Protein AF-A0A8S2UXU8-F1 (afdb_monomer)

Nearest PDB structures (foldseek):
  6ff8-assembly1_A  TM=8.995E-01  e=3.807E-05  Homo 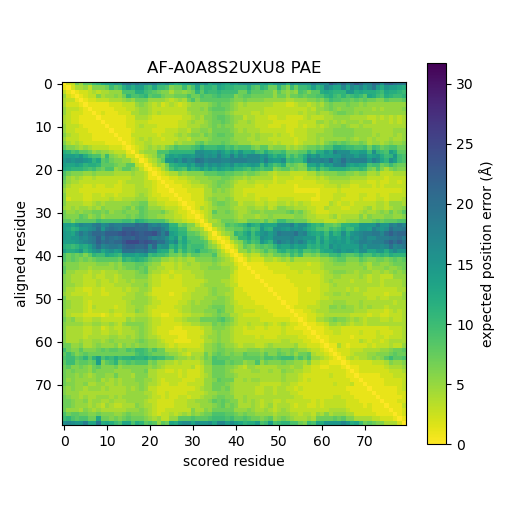sapiens
  3reg-assembly1_A  TM=8.521E-01  e=6.204E-03  Entamoeba histolytica
  5yoz-assembly1_A  TM=7.955E-01  e=7.605E-03  Leishmania donovani
  8jqu-assembly1_A  TM=7.339E-01  e=8.712E-03  Leishmania donovani
  2w2v-assembly3_C  TM=8.080E-01  e=2.582E-02  Homo sapiens

Solvent-accessible surface area (backbone atoms only — not comparable to full-atom values): 4958 Å² total; per-residue (Å²): 115,75,72,74,48,51,59,59,53,49,54,51,57,53,68,76,37,71,94,55,83,75,85,37,76,44,73,46,72,54,61,78,53,90,46,62,89,79,40,97,72,48,72,69,60,46,50,54,48,23,62,75,75,62,28,77,46,75,40,67,23,16,85,89,77,65,33,50,54,67,59,52,52,52,54,56,61,74,69,109

Secondary structure (DSSP, 8-state):
-HHHHHHHHHHHHHHHHTTSPPP-EEEEE-TTS--TTTS---HHHHHHHHHHHT-SEEEEEBTTTTBSHHHHHHHHHHT-

InterPro domains:
  IPR001806 Small GTPase [PF00071] (2-80)
  IPR027417 P-loop containing nucleoside triphosphate hydrolase [G3DSA:3.40.50.300] (1-80)
  IPR027417 P-loop containing nucleoside triphosphate hydrolase [SSF52540] (1-79)

Sequence (80 aa):
ETYDNVIGWKNFIDSVNSPAKLPCLLVANKCDLELDDVLDVTMNSMENYCQAVGFSCYYKVSNMNNTNIKQSLQSLINEV

pLDDT: mean 83.21, std 9.56, range [55.03, 91.62]

Foldseek 3Di:
DVVVCVLVVLVVQPVVDPPDDQAAEAEAEPPVPPCCVVDVDDLVVVVVVCVVSVHPYYDYAYPVVRPCPVVRVVVSVVVD

Mean predicted aligned error: 5.77 Å

Radius of gyration: 13.29 Å; Cα contacts (8 Å, |Δi|>4): 77; chains: 1; bounding box: 29×28×38 Å

Structure (mmCIF, N/CA/C/O backbone):
data_AF-A0A8S2UXU8-F1
#
_entry.id   AF-A0A8S2UXU8-F1
#
loop_
_atom_site.group_PDB
_atom_site.id
_atom_site.type_symbol
_atom_site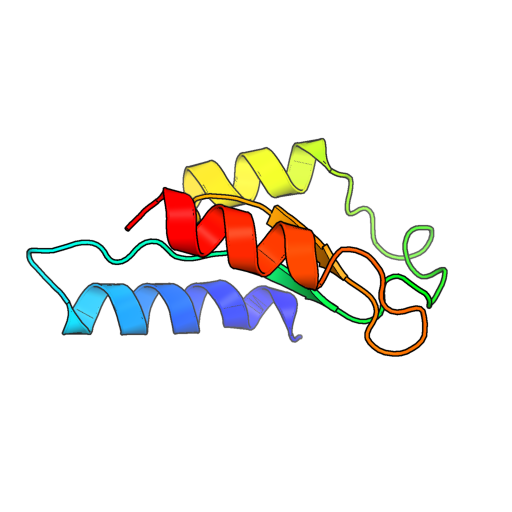.label_atom_id
_atom_site.label_alt_id
_atom_site.label_comp_id
_atom_site.label_asym_id
_atom_site.label_entity_id
_atom_site.label_seq_id
_atom_site.pdbx_PDB_ins_code
_atom_site.Cartn_x
_atom_site.Cartn_y
_atom_site.Cartn_z
_atom_site.occupancy
_atom_site.B_iso_or_equiv
_atom_site.auth_seq_id
_atom_site.auth_comp_id
_atom_site.auth_asym_id
_atom_site.auth_atom_id
_atom_site.pdbx_PDB_model_num
ATOM 1 N N . GLU A 1 1 ? 2.013 -15.971 -5.949 1.00 55.16 1 GLU A N 1
ATOM 2 C CA . GLU A 1 1 ? 2.528 -16.511 -4.670 1.00 55.16 1 GLU A CA 1
ATOM 3 C C . GLU A 1 1 ? 2.742 -15.429 -3.612 1.00 55.16 1 GLU A C 1
ATOM 5 O O . GLU A 1 1 ? 2.135 -15.521 -2.558 1.00 55.16 1 GLU A O 1
ATOM 10 N N . THR A 1 2 ? 3.533 -14.372 -3.846 1.00 68.75 2 THR A N 1
ATOM 11 C CA . THR A 1 2 ? 3.714 -13.308 -2.830 1.00 68.75 2 THR A CA 1
ATOM 12 C C . THR A 1 2 ? 2.480 -12.428 -2.625 1.00 68.75 2 THR A C 1
ATOM 14 O O . THR A 1 2 ? 2.206 -12.057 -1.491 1.00 68.75 2 THR A O 1
ATOM 17 N N . TYR A 1 3 ? 1.729 -12.122 -3.688 1.00 68.31 3 TYR A N 1
ATOM 18 C CA . TYR A 1 3 ? 0.531 -11.274 -3.627 1.00 68.31 3 TYR A CA 1
ATOM 19 C C . TYR A 1 3 ? -0.583 -11.878 -2.755 1.00 68.31 3 TYR A C 1
ATOM 21 O O . TYR A 1 3 ? -1.128 -11.197 -1.891 1.00 68.31 3 TYR A O 1
ATOM 29 N N . ASP A 1 4 ? -0.849 -13.178 -2.901 1.00 74.12 4 ASP A N 1
ATOM 30 C CA . ASP A 1 4 ? -1.931 -13.869 -2.183 1.00 74.12 4 ASP A CA 1
ATOM 31 C C . ASP A 1 4 ? -1.680 -13.940 -0.664 1.00 74.12 4 ASP A C 1
ATOM 33 O O . ASP A 1 4 ? -2.611 -13.917 0.141 1.00 74.12 4 ASP A O 1
ATOM 37 N N . ASN A 1 5 ? -0.408 -13.949 -0.251 1.00 85.25 5 ASN A N 1
ATOM 38 C CA . ASN A 1 5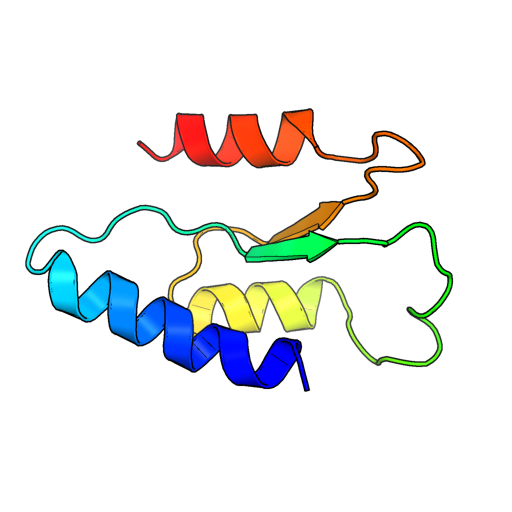 ? -0.014 -13.998 1.160 1.00 85.25 5 ASN A CA 1
ATOM 39 C C . ASN A 1 5 ? -0.227 -12.667 1.902 1.00 85.25 5 ASN A C 1
ATOM 41 O O . ASN A 1 5 ? -0.320 -12.656 3.132 1.00 85.25 5 ASN A O 1
ATOM 45 N N . VAL A 1 6 ? -0.338 -11.549 1.177 1.00 87.19 6 VAL A N 1
ATOM 46 C CA . VAL A 1 6 ? -0.451 -10.202 1.761 1.00 87.19 6 VAL A CA 1
ATOM 47 C C . VAL A 1 6 ? -1.704 -10.061 2.630 1.00 87.19 6 VAL A C 1
ATOM 49 O O . VAL A 1 6 ? -1.649 -9.432 3.688 1.00 87.19 6 VAL A O 1
ATOM 52 N N . ILE A 1 7 ? -2.818 -10.687 2.236 1.00 86.75 7 ILE A N 1
ATOM 53 C CA . ILE A 1 7 ? -4.066 -10.672 3.018 1.00 86.75 7 ILE A CA 1
ATOM 54 C C . ILE A 1 7 ? -3.868 -11.383 4.358 1.00 86.75 7 ILE A C 1
ATOM 56 O O . ILE A 1 7 ? -4.294 -10.884 5.399 1.00 86.75 7 ILE A O 1
ATOM 60 N N . GLY A 1 8 ? -3.182 -12.530 4.348 1.00 88.25 8 GLY A N 1
ATOM 61 C CA . GLY A 1 8 ? -2.882 -13.282 5.565 1.00 88.25 8 GLY A CA 1
ATOM 62 C C . GLY A 1 8 ? -2.071 -12.453 6.560 1.00 88.25 8 GLY A C 1
ATOM 63 O O . GLY A 1 8 ? -2.391 -12.420 7.749 1.00 88.25 8 GLY A O 1
ATOM 64 N N . TRP A 1 9 ? -1.071 -11.716 6.071 1.00 89.81 9 TRP A N 1
ATOM 65 C CA . TRP A 1 9 ? -0.270 -10.819 6.906 1.00 89.81 9 TRP A CA 1
ATOM 66 C C . TRP A 1 9 ? -1.076 -9.638 7.444 1.00 89.81 9 TRP A C 1
ATOM 68 O O . TRP A 1 9 ? -0.957 -9.318 8.627 1.00 89.81 9 TRP A O 1
ATOM 78 N N . LYS A 1 10 ? -1.936 -9.023 6.624 1.00 88.12 10 LYS A N 1
ATOM 79 C CA . LYS A 1 10 ? -2.799 -7.923 7.077 1.00 88.12 10 LYS A CA 1
ATOM 80 C C . LYS A 1 10 ? -3.745 -8.365 8.186 1.00 88.12 10 LYS A C 1
ATOM 82 O O . LYS A 1 10 ? -3.809 -7.717 9.227 1.00 88.12 10 LYS A O 1
ATOM 87 N N . ASN A 1 11 ? -4.414 -9.498 7.994 1.00 88.38 11 ASN A N 1
ATOM 88 C CA . ASN A 1 11 ? -5.336 -10.049 8.982 1.00 88.38 11 ASN A CA 1
ATOM 89 C C . ASN A 1 11 ? -4.627 -10.360 10.306 1.00 88.38 11 ASN A C 1
ATOM 91 O O . ASN A 1 11 ? -5.181 -10.114 11.376 1.00 88.38 11 ASN A O 1
ATOM 95 N N . PHE A 1 12 ? -3.388 -10.858 10.249 1.00 88.50 12 PHE A N 1
ATOM 96 C CA . PHE A 1 12 ? -2.580 -11.074 11.445 1.00 88.50 12 PHE A CA 1
ATOM 97 C C . PHE A 1 12 ? -2.292 -9.756 12.181 1.00 88.50 12 PHE A C 1
ATOM 99 O O . PHE A 1 12 ? -2.537 -9.671 13.384 1.00 88.50 12 PHE A O 1
ATOM 106 N N . ILE A 1 13 ? -1.853 -8.711 11.471 1.00 87.50 13 ILE A N 1
ATOM 107 C CA . ILE A 1 13 ? -1.591 -7.383 12.056 1.00 87.50 13 ILE A CA 1
ATOM 108 C C . ILE A 1 13 ? -2.859 -6.785 12.681 1.00 87.50 13 ILE A C 1
ATOM 110 O O . ILE A 1 13 ? -2.806 -6.247 13.788 1.00 87.50 13 ILE A O 1
ATOM 114 N N . ASP A 1 14 ? -4.003 -6.903 12.013 1.00 86.31 14 ASP A N 1
ATOM 115 C CA . ASP A 1 14 ? -5.275 -6.400 12.536 1.00 86.31 14 ASP A CA 1
ATOM 116 C C . ASP A 1 14 ? -5.715 -7.153 13.795 1.00 86.31 14 ASP A C 1
ATOM 118 O O . ASP A 1 14 ? -6.238 -6.545 14.730 1.00 86.31 14 ASP A O 1
ATOM 122 N N . SER A 1 15 ? -5.463 -8.465 13.853 1.00 87.06 15 SER A N 1
ATOM 123 C CA . SER A 1 15 ? -5.825 -9.287 15.011 1.00 87.06 15 SER A CA 1
ATOM 124 C C . SER A 1 15 ? -5.066 -8.904 16.284 1.00 87.06 15 SER A C 1
ATOM 126 O O . SER A 1 15 ? -5.635 -8.976 17.372 1.00 87.06 15 SER A O 1
ATOM 128 N N . VAL A 1 16 ? -3.808 -8.461 16.166 1.00 85.88 16 VAL A N 1
ATOM 129 C CA . VAL A 1 16 ? -2.963 -8.141 17.330 1.00 85.88 16 VAL A CA 1
ATOM 130 C C . VAL A 1 16 ? -3.139 -6.708 17.837 1.00 85.88 16 VAL A C 1
ATOM 132 O O . VAL A 1 16 ? -2.770 -6.430 18.973 1.00 85.88 16 VAL A O 1
ATOM 135 N N . ASN A 1 17 ? -3.718 -5.806 17.035 1.00 77.69 17 ASN A N 1
ATOM 136 C CA . ASN A 1 17 ? -3.820 -4.377 17.365 1.00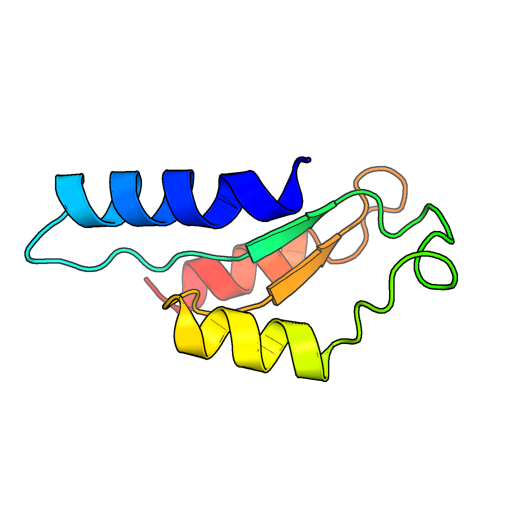 77.69 17 ASN A CA 1
ATOM 137 C C . ASN A 1 17 ? -5.242 -3.898 17.717 1.00 77.69 17 ASN A C 1
ATOM 139 O O . ASN A 1 17 ? -5.437 -2.722 18.014 1.00 77.69 17 ASN A O 1
ATOM 143 N N . SER A 1 18 ? -6.249 -4.775 17.749 1.00 74.19 18 SER A N 1
ATOM 144 C CA . SER A 1 18 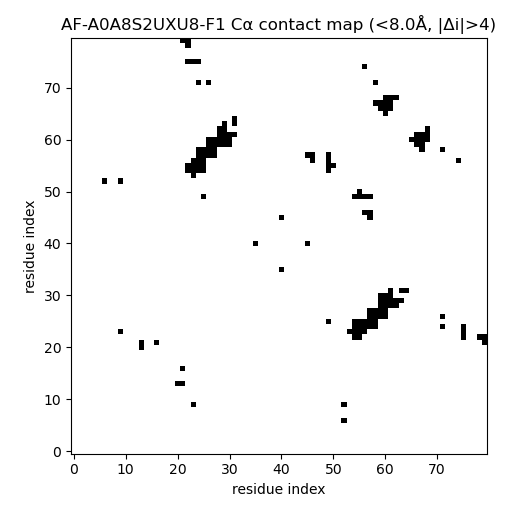? -7.614 -4.389 18.141 1.00 74.19 18 SER A CA 1
ATOM 145 C C . SER A 1 18 ? -7.652 -3.777 19.560 1.00 74.19 18 SER A C 1
ATOM 147 O O . SER A 1 18 ? -7.159 -4.414 20.493 1.00 74.19 18 SER A O 1
ATOM 149 N N . PRO A 1 19 ? -8.251 -2.581 19.772 1.00 67.56 19 PRO A N 1
ATOM 150 C CA . PRO A 1 19 ? -9.187 -1.866 18.890 1.00 67.56 19 PRO A CA 1
ATOM 151 C C . PRO A 1 19 ? -8.572 -0.768 17.995 1.00 67.56 19 PRO A C 1
ATOM 153 O O . PRO A 1 19 ? -9.312 -0.100 17.272 1.00 67.56 19 PRO A O 1
ATOM 156 N N . ALA A 1 20 ? -7.257 -0.547 18.030 1.00 68.81 20 ALA A N 1
ATOM 157 C CA . ALA A 1 20 ? -6.583 0.488 17.247 1.00 68.81 20 ALA A CA 1
ATOM 158 C C . ALA A 1 20 ? -6.081 -0.076 15.907 1.00 68.81 20 ALA A C 1
ATOM 160 O O . ALA A 1 20 ? -5.232 -0.959 15.860 1.00 68.81 20 ALA A O 1
ATOM 161 N N . LYS A 1 21 ? -6.584 0.441 14.783 1.00 71.75 21 LYS A N 1
ATOM 162 C CA . LYS A 1 21 ? -6.063 0.047 13.466 1.00 71.75 21 LYS A CA 1
ATOM 163 C C . LYS A 1 21 ? -4.764 0.799 13.191 1.00 71.75 21 LYS A C 1
ATOM 165 O O . LYS A 1 21 ? -4.767 2.026 13.189 1.00 71.75 21 LYS A O 1
ATOM 170 N N . LEU A 1 22 ? -3.675 0.070 12.952 1.00 84.25 22 LEU A N 1
ATOM 171 C CA . LEU A 1 22 ? -2.423 0.671 12.496 1.00 84.25 22 LEU A CA 1
ATOM 172 C C . LEU A 1 22 ? -2.528 1.036 11.008 1.00 84.25 22 LEU A C 1
ATOM 174 O O . LEU A 1 22 ? -3.056 0.226 10.234 1.00 84.25 22 LEU A O 1
ATOM 178 N N . PRO A 1 23 ? -2.002 2.199 10.582 1.00 87.25 23 PRO A N 1
ATOM 179 C CA . PRO A 1 23 ? -1.882 2.503 9.165 1.00 87.25 23 PRO A CA 1
ATOM 180 C C . PRO A 1 23 ? -0.976 1.458 8.507 1.00 87.25 23 PRO A C 1
ATOM 182 O O . PRO A 1 23 ? 0.101 1.125 9.008 1.00 87.25 23 PRO A O 1
ATOM 185 N N . CYS A 1 24 ? -1.454 0.881 7.408 1.00 90.19 24 CYS A N 1
ATOM 186 C CA . CYS A 1 24 ? -0.782 -0.208 6.710 1.00 90.19 24 CYS A CA 1
ATOM 187 C C . CYS A 1 24 ? -0.604 0.178 5.250 1.00 90.19 24 CYS A C 1
ATOM 189 O O . CYS A 1 24 ? -1.582 0.371 4.529 1.00 90.19 24 CYS A O 1
ATOM 191 N N . LEU A 1 25 ? 0.645 0.222 4.802 1.00 91.12 25 LEU A N 1
ATOM 192 C CA . LEU A 1 25 ? 0.993 0.560 3.433 1.00 91.12 25 LEU A CA 1
ATOM 193 C C . LEU A 1 25 ? 1.293 -0.696 2.611 1.00 91.12 25 LEU A C 1
ATOM 195 O O . LEU A 1 25 ? 2.113 -1.521 3.018 1.00 91.12 25 LEU A O 1
ATOM 199 N N . LEU A 1 26 ? 0.684 -0.813 1.429 1.00 91.44 26 LEU A N 1
ATOM 200 C CA . LEU A 1 26 ? 1.008 -1.872 0.477 1.00 91.44 26 LEU A CA 1
ATOM 201 C C . LEU A 1 26 ? 2.123 -1.418 -0.470 1.00 91.44 26 LEU A C 1
ATOM 203 O O . LEU A 1 26 ? 2.002 -0.405 -1.159 1.00 91.44 26 LEU A O 1
ATOM 207 N N . VAL A 1 27 ? 3.202 -2.198 -0.542 1.00 90.88 27 VAL A N 1
ATOM 208 C CA . VAL A 1 27 ? 4.377 -1.869 -1.355 1.00 90.88 27 VAL A CA 1
ATOM 209 C C . VAL A 1 27 ? 4.680 -2.995 -2.340 1.00 90.88 27 VAL A C 1
ATOM 211 O O . VAL A 1 27 ? 5.039 -4.104 -1.943 1.00 90.88 27 VAL A O 1
ATOM 214 N N . ALA A 1 28 ? 4.582 -2.700 -3.634 1.00 89.38 28 ALA A N 1
ATOM 215 C CA . ALA A 1 28 ? 5.058 -3.573 -4.701 1.00 89.38 28 ALA A CA 1
ATOM 216 C C . ALA A 1 28 ? 6.521 -3.241 -5.016 1.00 89.38 28 ALA A C 1
ATOM 218 O O . ALA A 1 28 ? 6.824 -2.231 -5.648 1.00 89.38 28 ALA A O 1
ATOM 219 N N . ASN A 1 29 ? 7.436 -4.080 -4.537 1.00 87.06 29 ASN A N 1
ATOM 220 C CA . ASN A 1 29 ? 8.868 -3.916 -4.772 1.00 87.06 29 ASN A CA 1
ATOM 221 C C . ASN A 1 29 ? 9.294 -4.482 -6.139 1.00 87.06 29 ASN A C 1
ATOM 223 O O . ASN A 1 29 ? 8.637 -5.373 -6.673 1.00 87.06 29 ASN A O 1
ATOM 227 N N . LYS A 1 30 ? 10.455 -4.035 -6.629 1.00 86.38 30 LYS A N 1
ATOM 228 C CA . LYS A 1 30 ? 11.069 -4.410 -7.914 1.00 86.38 30 LYS A CA 1
ATOM 229 C C . LYS A 1 30 ? 10.310 -3.905 -9.142 1.00 86.38 30 LYS A C 1
ATOM 231 O O . LYS A 1 30 ? 10.274 -4.583 -10.163 1.00 86.38 30 LYS A O 1
ATOM 236 N N . CYS A 1 31 ? 9.719 -2.712 -9.064 1.00 83.19 31 CYS A N 1
ATOM 237 C CA . CYS A 1 31 ? 9.044 -2.103 -10.218 1.00 83.19 31 CYS A CA 1
ATOM 238 C C . CYS A 1 31 ? 9.997 -1.702 -11.362 1.00 83.19 31 CYS A C 1
ATOM 240 O O . CYS A 1 31 ? 9.547 -1.216 -12.389 1.00 83.19 31 CYS A O 1
ATOM 242 N N . ASP A 1 32 ? 11.308 -1.856 -11.167 1.00 83.12 32 ASP A N 1
ATOM 243 C CA . ASP A 1 32 ? 12.336 -1.767 -12.209 1.00 83.12 32 ASP A CA 1
ATOM 244 C C . ASP A 1 32 ? 12.344 -2.969 -13.160 1.00 83.12 32 ASP A C 1
ATOM 246 O O . AS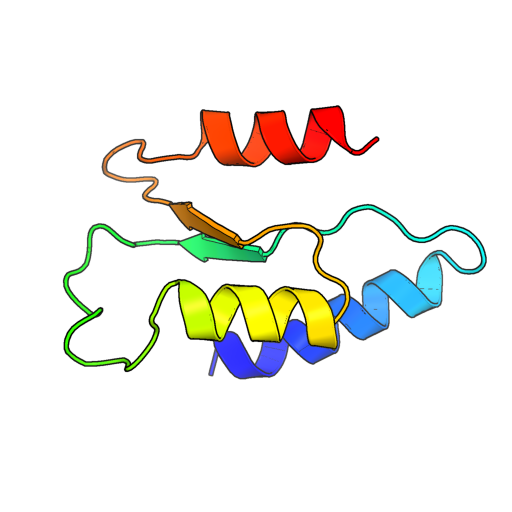P A 1 32 ? 12.843 -2.860 -14.277 1.00 83.12 32 ASP A O 1
ATOM 250 N N . LEU A 1 33 ? 11.793 -4.104 -12.733 1.00 81.44 33 LEU A N 1
ATOM 251 C CA . LEU A 1 33 ? 11.560 -5.233 -13.615 1.00 81.44 33 LEU A CA 1
ATOM 252 C C . LEU A 1 33 ? 10.284 -4.924 -14.402 1.00 81.44 33 LEU A C 1
ATOM 254 O O . LEU A 1 33 ? 9.222 -4.800 -13.795 1.00 81.44 33 LEU A O 1
ATOM 258 N N . GLU A 1 34 ? 10.381 -4.800 -15.728 1.00 66.38 34 GLU A N 1
ATOM 259 C CA . GLU A 1 34 ? 9.248 -4.602 -16.650 1.00 66.38 34 GLU A CA 1
ATOM 260 C C . GLU A 1 34 ? 8.351 -5.858 -16.709 1.00 66.38 34 GLU A C 1
ATOM 262 O O . GLU A 1 34 ? 8.223 -6.538 -17.720 1.00 66.38 34 GLU A O 1
ATOM 267 N N . LEU A 1 35 ? 7.762 -6.217 -15.569 1.00 67.62 35 LEU A N 1
ATOM 268 C CA . LEU A 1 35 ? 6.818 -7.320 -15.388 1.00 67.62 35 LEU A CA 1
ATOM 269 C C . LEU A 1 35 ? 5.364 -6.838 -15.432 1.00 67.62 35 LEU A C 1
ATOM 271 O O . LEU A 1 35 ? 4.457 -7.667 -15.390 1.00 67.62 35 LEU A O 1
ATOM 275 N N . ASP A 1 36 ? 5.144 -5.523 -15.521 1.00 59.81 36 ASP A N 1
ATOM 276 C CA . ASP A 1 36 ? 3.812 -4.915 -15.598 1.00 59.81 36 ASP A CA 1
ATOM 277 C C . ASP A 1 36 ? 3.032 -5.392 -16.842 1.00 59.81 36 ASP A C 1
ATOM 279 O O . ASP A 1 36 ? 1.815 -5.508 -16.776 1.00 59.81 36 ASP A O 1
ATOM 283 N N . ASP A 1 37 ? 3.710 -5.769 -17.934 1.00 55.03 37 ASP A N 1
ATOM 284 C CA . ASP A 1 37 ? 3.058 -6.359 -19.119 1.00 55.03 37 ASP A CA 1
ATOM 285 C C . ASP A 1 37 ? 2.639 -7.831 -18.914 1.00 55.03 37 ASP A C 1
ATOM 287 O O . ASP A 1 37 ? 1.839 -8.373 -19.677 1.00 55.03 37 ASP A O 1
ATOM 291 N N . VAL A 1 38 ? 3.174 -8.502 -17.888 1.00 56.25 38 VAL A N 1
ATOM 292 C CA . VAL A 1 38 ? 2.906 -9.921 -17.579 1.00 56.25 38 VAL A CA 1
ATOM 293 C C . VAL A 1 38 ? 1.856 -10.068 -16.474 1.00 56.25 38 VAL A C 1
ATOM 295 O O . VAL A 1 38 ? 1.145 -11.072 -16.409 1.00 56.25 38 VAL A O 1
ATOM 298 N N . LEU A 1 39 ? 1.757 -9.078 -15.592 1.00 62.72 39 LEU A N 1
ATOM 299 C CA . LEU A 1 39 ? 0.842 -9.054 -14.462 1.00 62.72 39 LEU A CA 1
ATOM 300 C C . LEU A 1 39 ? -0.106 -7.875 -14.667 1.00 62.72 39 LEU A C 1
ATOM 302 O O . LEU A 1 39 ? 0.334 -6.740 -14.549 1.00 62.72 39 LEU A O 1
ATOM 306 N N . ASP A 1 40 ? -1.387 -8.141 -14.940 1.00 64.06 40 ASP A N 1
ATOM 307 C CA . ASP A 1 40 ? -2.455 -7.144 -15.157 1.00 64.06 40 ASP A CA 1
ATOM 308 C C . ASP A 1 40 ? -2.771 -6.344 -13.866 1.00 64.06 40 ASP A C 1
ATOM 310 O O . ASP A 1 40 ? -3.830 -6.432 -13.241 1.00 64.06 40 ASP A O 1
ATOM 314 N N . VAL A 1 41 ? -1.765 -5.617 -13.382 1.00 74.75 41 VAL A N 1
ATOM 315 C CA . VAL A 1 41 ? -1.686 -4.930 -12.095 1.00 74.75 41 VAL A CA 1
ATOM 316 C C . VAL A 1 41 ? -1.637 -3.436 -12.376 1.00 74.75 41 VAL A C 1
ATOM 318 O O . VAL A 1 41 ? -0.602 -2.761 -12.321 1.00 74.75 41 VAL A O 1
ATOM 321 N N . THR A 1 42 ? -2.810 -2.912 -12.710 1.00 81.31 42 THR A N 1
ATOM 322 C CA . THR A 1 42 ? -3.015 -1.475 -12.880 1.00 81.31 42 THR A CA 1
ATOM 323 C C . THR A 1 42 ? -3.016 -0.758 -11.526 1.00 81.31 42 THR A C 1
ATOM 325 O O . THR A 1 42 ? -3.352 -1.329 -10.488 1.00 81.31 42 THR A O 1
ATOM 328 N N . MET A 1 43 ? -2.671 0.531 -11.523 1.00 82.12 43 MET A N 1
ATOM 329 C CA . MET A 1 43 ? -2.751 1.361 -10.313 1.00 82.12 43 MET A CA 1
ATOM 330 C C . MET A 1 43 ? -4.181 1.386 -9.745 1.00 82.12 43 MET A C 1
ATOM 332 O O . MET A 1 43 ? -4.367 1.175 -8.553 1.00 82.12 43 MET A O 1
ATOM 336 N N . ASN A 1 44 ? -5.187 1.516 -10.615 1.00 86.00 44 ASN A N 1
ATOM 337 C CA . ASN A 1 44 ? -6.596 1.574 -10.225 1.00 86.00 44 ASN A CA 1
ATOM 338 C C . ASN A 1 44 ? -7.093 0.257 -9.595 1.00 86.00 44 ASN A C 1
ATOM 340 O O . ASN A 1 44 ? -7.862 0.275 -8.636 1.00 86.00 44 ASN A O 1
ATOM 344 N N . SER A 1 45 ? -6.659 -0.905 -10.104 1.00 87.62 45 SER A N 1
ATOM 345 C CA . SER A 1 45 ? -7.023 -2.191 -9.488 1.00 87.62 45 SER A CA 1
ATOM 346 C C . SER A 1 45 ? -6.385 -2.359 -8.107 1.00 87.62 45 SER A C 1
ATOM 348 O O . SER A 1 45 ? -7.034 -2.876 -7.197 1.00 87.62 45 SER A O 1
ATOM 350 N N . MET A 1 46 ? -5.160 -1.861 -7.917 1.00 88.62 46 MET A N 1
ATOM 351 C CA . MET A 1 46 ? -4.476 -1.911 -6.623 1.00 88.62 46 MET A CA 1
ATOM 352 C C . MET A 1 46 ? -5.033 -0.917 -5.603 1.00 88.62 46 MET A C 1
ATOM 354 O O . MET A 1 46 ? -5.129 -1.259 -4.429 1.00 88.62 46 MET A O 1
ATOM 358 N N . GLU A 1 47 ? -5.472 0.267 -6.024 1.00 88.06 47 GLU A N 1
ATOM 359 C CA . GLU A 1 47 ? -6.170 1.215 -5.144 1.00 88.06 47 GLU A CA 1
ATOM 360 C C . GLU A 1 47 ? -7.488 0.633 -4.618 1.00 88.06 47 GLU A C 1
ATOM 362 O O . GLU A 1 47 ? -7.734 0.654 -3.409 1.00 88.06 47 GLU A O 1
ATOM 367 N N . ASN A 1 48 ? -8.290 0.024 -5.500 1.00 89.69 48 ASN A N 1
ATOM 368 C CA . ASN A 1 48 ? -9.521 -0.670 -5.110 1.00 89.69 48 ASN A CA 1
ATOM 369 C C . ASN A 1 48 ? -9.239 -1.816 -4.128 1.00 89.69 48 ASN A C 1
ATOM 371 O O . ASN A 1 48 ? -9.959 -1.998 -3.145 1.00 89.69 48 ASN A O 1
ATOM 375 N N . TYR A 1 49 ? -8.174 -2.579 -4.377 1.00 88.75 49 TYR A N 1
ATOM 376 C CA . TYR A 1 49 ? -7.739 -3.645 -3.484 1.00 88.75 49 TYR A CA 1
ATOM 377 C C . TYR A 1 49 ? -7.320 -3.109 -2.106 1.00 88.75 49 TYR A C 1
ATOM 379 O O . TYR A 1 49 ? -7.738 -3.651 -1.082 1.00 88.75 49 TYR A O 1
ATOM 387 N N . CYS A 1 50 ? -6.551 -2.016 -2.060 1.00 90.56 50 CYS A N 1
ATOM 388 C CA . CYS A 1 50 ? -6.162 -1.370 -0.809 1.00 90.56 50 CYS A CA 1
ATOM 389 C C . CYS A 1 50 ? -7.377 -0.915 0.001 1.00 90.56 50 CYS A C 1
ATOM 391 O O . CYS A 1 50 ? -7.457 -1.234 1.187 1.00 90.56 50 CYS A O 1
ATOM 393 N N . GLN A 1 51 ? -8.360 -0.270 -0.636 1.00 88.44 51 GLN A N 1
ATOM 394 C CA . GLN A 1 51 ? -9.615 0.103 0.023 1.00 88.44 51 GLN A CA 1
ATOM 395 C C . GLN A 1 51 ? -10.371 -1.107 0.580 1.00 88.44 51 GLN A C 1
ATOM 397 O O . GLN A 1 51 ? -10.839 -1.060 1.717 1.00 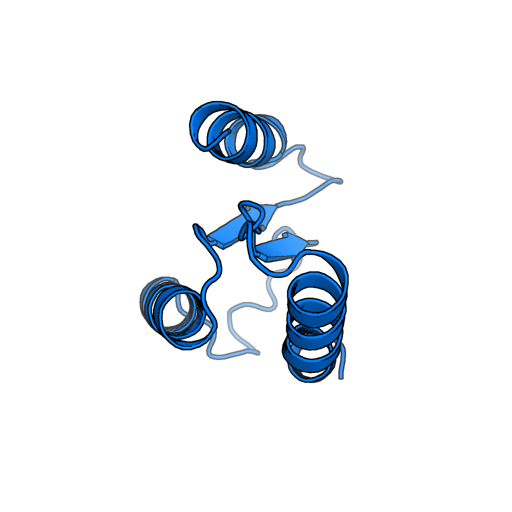88.44 51 GLN A O 1
ATOM 402 N N . ALA A 1 52 ? -10.480 -2.190 -0.193 1.00 89.00 52 ALA A N 1
ATOM 403 C CA . ALA A 1 52 ? -11.220 -3.382 0.216 1.00 89.00 52 ALA A CA 1
ATOM 404 C C . ALA A 1 52 ? -10.580 -4.095 1.419 1.00 89.00 52 ALA A C 1
ATOM 406 O O . ALA A 1 52 ? -11.288 -4.576 2.303 1.00 89.00 52 ALA A O 1
ATOM 407 N N . VAL A 1 53 ? -9.247 -4.157 1.463 1.00 88.38 53 VAL A N 1
ATOM 408 C CA . VAL A 1 53 ? -8.491 -4.861 2.514 1.00 88.38 53 VAL A CA 1
ATOM 409 C C . VAL A 1 53 ? -8.155 -3.945 3.705 1.00 88.38 53 VAL A C 1
ATOM 411 O O . VAL A 1 53 ? -7.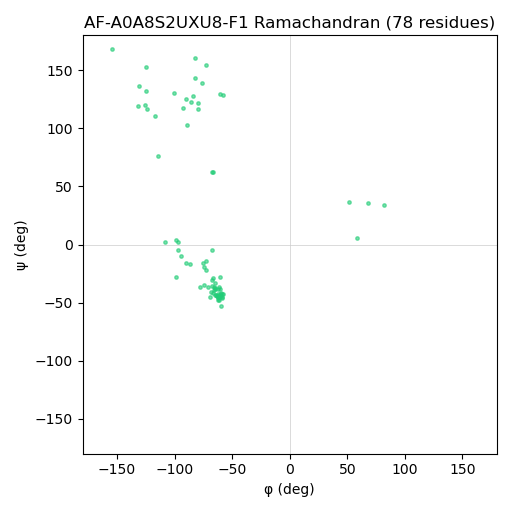829 -4.417 4.794 1.00 88.38 53 VAL A O 1
ATOM 414 N N . GLY A 1 54 ? -8.269 -2.627 3.538 1.00 88.50 54 GLY A N 1
ATOM 415 C CA . GLY A 1 54 ? -7.936 -1.641 4.566 1.00 88.50 54 GLY A CA 1
ATOM 416 C C . GLY A 1 54 ? -6.441 -1.332 4.646 1.00 88.50 54 GLY A C 1
ATOM 417 O O . GLY A 1 54 ? -5.917 -1.116 5.740 1.00 88.50 54 GLY A O 1
ATOM 418 N N . PHE A 1 55 ? -5.753 -1.354 3.504 1.00 90.62 55 PHE A N 1
ATOM 419 C CA . PHE A 1 55 ? -4.476 -0.665 3.339 1.00 90.62 55 PHE A CA 1
ATOM 420 C C . PHE A 1 55 ? -4.740 0.804 3.032 1.00 90.62 55 PHE A C 1
ATOM 422 O O . PHE A 1 55 ? -5.675 1.134 2.302 1.00 90.62 55 PHE A O 1
ATOM 429 N N . SER A 1 56 ? -3.904 1.685 3.557 1.00 88.62 56 SER A N 1
ATOM 430 C CA . SER A 1 56 ? -4.112 3.117 3.405 1.00 88.62 56 SER A CA 1
ATOM 431 C C . SER A 1 56 ? -3.694 3.641 2.031 1.00 88.62 56 SER A C 1
ATOM 433 O O . SER A 1 56 ? -4.353 4.505 1.459 1.00 88.62 56 SER A O 1
ATOM 435 N N . CYS A 1 57 ? -2.613 3.095 1.472 1.00 87.44 57 CYS A N 1
ATOM 436 C CA . CYS A 1 57 ? -2.114 3.469 0.155 1.00 87.44 57 CYS A CA 1
ATOM 437 C C . CYS A 1 57 ? -1.304 2.337 -0.502 1.00 87.44 57 CYS A C 1
ATOM 439 O O . CYS A 1 57 ? -0.969 1.326 0.127 1.00 87.44 57 CYS A O 1
ATOM 441 N N . TYR A 1 58 ? -1.029 2.502 -1.799 1.00 90.56 58 TYR A N 1
ATOM 442 C CA . TYR A 1 58 ? -0.250 1.581 -2.625 1.00 90.56 58 TYR A CA 1
ATOM 443 C C . TYR A 1 58 ? 0.919 2.312 -3.290 1.00 90.56 58 TYR A C 1
ATOM 445 O O . TYR A 1 58 ? 0.722 3.357 -3.908 1.00 90.56 58 TYR A O 1
ATOM 453 N N . TYR A 1 59 ? 2.124 1.741 -3.219 1.00 90.50 59 TYR A N 1
ATOM 454 C CA . TYR A 1 59 ? 3.292 2.244 -3.949 1.00 90.50 59 TYR A CA 1
ATOM 455 C C . TYR A 1 59 ? 4.017 1.135 -4.702 1.00 90.50 59 TYR A C 1
ATOM 457 O O . TYR A 1 59 ? 4.315 0.075 -4.152 1.00 90.50 59 TYR A O 1
ATOM 465 N N . LYS A 1 60 ? 4.398 1.433 -5.946 1.00 89.06 60 LYS A N 1
ATOM 466 C CA . LYS A 1 60 ? 5.441 0.699 -6.668 1.00 89.06 60 LYS A CA 1
ATOM 467 C C . LYS A 1 60 ? 6.799 1.289 -6.297 1.00 89.06 60 LYS A C 1
ATOM 469 O O . LYS A 1 60 ? 7.000 2.491 -6.482 1.00 89.06 60 LYS A O 1
ATOM 474 N N . VAL A 1 61 ? 7.704 0.470 -5.767 1.00 90.94 61 VAL A N 1
ATOM 475 C CA . VAL A 1 61 ? 9.052 0.889 -5.358 1.00 90.94 61 VAL A CA 1
ATOM 476 C C . VAL A 1 61 ? 10.127 0.041 -6.027 1.00 90.94 61 VAL A C 1
ATOM 478 O O . VAL A 1 61 ? 9.930 -1.135 -6.340 1.00 90.94 61 VAL A O 1
ATOM 481 N N . SER A 1 62 ? 11.303 0.636 -6.193 1.00 88.69 62 SER A N 1
ATOM 482 C CA . SER A 1 62 ? 12.505 -0.068 -6.628 1.00 88.69 62 SER A CA 1
ATOM 483 C C . SER A 1 62 ? 13.663 0.304 -5.721 1.00 88.69 62 SER A C 1
ATOM 485 O O . SER A 1 62 ? 14.057 1.468 -5.659 1.00 88.69 62 SER A O 1
ATOM 487 N N . ASN A 1 63 ? 14.237 -0.693 -5.045 1.00 85.81 63 ASN A N 1
ATOM 488 C CA . ASN A 1 63 ? 15.494 -0.514 -4.318 1.00 85.81 63 ASN A CA 1
ATOM 489 C C . ASN A 1 63 ? 16.682 -0.276 -5.257 1.00 85.81 63 ASN A C 1
ATOM 491 O O . ASN A 1 63 ? 17.613 0.433 -4.895 1.00 85.81 63 ASN A O 1
ATOM 495 N N . MET A 1 64 ? 16.637 -0.834 -6.469 1.00 86.25 64 MET A N 1
ATOM 496 C CA . MET A 1 64 ? 17.702 -0.679 -7.457 1.00 86.25 64 MET A CA 1
ATOM 497 C C . MET A 1 64 ? 17.765 0.753 -7.998 1.00 86.25 64 MET A C 1
ATOM 499 O O . MET A 1 64 ? 18.839 1.347 -8.040 1.00 86.25 64 MET A O 1
ATOM 503 N N . ASN A 1 65 ? 16.607 1.329 -8.328 1.00 87.06 65 ASN A N 1
ATOM 504 C CA . ASN A 1 65 ? 16.510 2.669 -8.915 1.00 87.06 65 ASN A CA 1
ATOM 505 C C . ASN A 1 65 ? 16.172 3.760 -7.885 1.00 87.06 65 ASN A C 1
ATOM 507 O O . ASN A 1 65 ? 15.973 4.917 -8.251 1.00 87.06 65 ASN A O 1
ATOM 511 N N . ASN A 1 66 ? 16.090 3.401 -6.598 1.00 87.12 66 ASN A N 1
ATOM 512 C CA . ASN A 1 66 ? 15.653 4.278 -5.507 1.00 87.12 66 ASN A CA 1
ATOM 513 C C . ASN A 1 66 ? 14.303 4.971 -5.803 1.00 87.12 66 ASN A C 1
ATOM 515 O O . ASN A 1 66 ? 14.079 6.139 -5.477 1.00 87.12 66 ASN A O 1
ATOM 519 N N . THR A 1 67 ? 13.400 4.248 -6.466 1.00 90.00 67 THR A N 1
ATOM 520 C CA . THR A 1 67 ? 12.106 4.763 -6.921 1.00 90.00 67 THR A CA 1
ATOM 521 C C . THR A 1 67 ? 11.086 4.679 -5.794 1.00 90.00 67 THR A C 1
ATOM 523 O O . THR A 1 67 ? 10.889 3.610 -5.220 1.00 90.00 67 THR A O 1
ATOM 526 N N . ASN A 1 68 ? 10.423 5.801 -5.496 1.00 87.38 68 ASN A N 1
ATOM 527 C CA . ASN A 1 68 ? 9.295 5.932 -4.561 1.00 87.38 68 ASN A CA 1
ATOM 528 C C . ASN A 1 68 ? 9.529 5.493 -3.103 1.00 87.38 68 ASN A C 1
ATOM 530 O O . ASN A 1 68 ? 8.595 5.541 -2.306 1.00 87.38 68 ASN A O 1
ATOM 534 N N . ILE A 1 69 ? 10.753 5.125 -2.709 1.00 89.62 69 ILE A N 1
ATOM 535 C CA . ILE A 1 69 ? 11.060 4.681 -1.339 1.00 89.62 69 ILE A CA 1
ATOM 536 C C . ILE A 1 69 ? 10.730 5.781 -0.329 1.00 89.62 69 ILE A C 1
ATOM 538 O O . ILE A 1 69 ? 9.962 5.558 0.605 1.00 89.62 69 ILE A O 1
ATOM 542 N N . LYS A 1 70 ? 11.255 6.994 -0.535 1.00 91.06 70 LYS A N 1
ATOM 543 C CA . LYS A 1 70 ? 11.029 8.114 0.391 1.00 91.06 70 LYS A CA 1
ATOM 544 C C . LYS A 1 70 ? 9.564 8.532 0.433 1.00 91.06 70 LYS A C 1
ATOM 546 O O . LYS A 1 70 ? 9.038 8.733 1.521 1.00 91.06 70 LYS A O 1
ATOM 551 N N . GLN A 1 71 ? 8.913 8.622 -0.727 1.00 90.81 71 GLN A N 1
ATOM 552 C CA . GLN A 1 71 ? 7.497 8.976 -0.810 1.00 90.81 71 GLN A CA 1
ATOM 553 C C . GLN A 1 71 ? 6.627 7.962 -0.063 1.00 90.81 71 GLN A C 1
ATOM 555 O O . GLN A 1 71 ? 5.771 8.365 0.714 1.00 90.81 71 GLN A O 1
ATOM 560 N N . SER A 1 72 ? 6.897 6.664 -0.234 1.00 90.81 72 SER A N 1
ATOM 561 C CA . SER A 1 72 ? 6.143 5.597 0.430 1.00 90.81 72 SER A CA 1
ATOM 562 C C . SER A 1 72 ? 6.227 5.701 1.961 1.00 90.81 72 SER A C 1
ATOM 564 O O . SER A 1 72 ? 5.209 5.669 2.647 1.00 90.81 72 SER A O 1
ATOM 566 N N . LEU A 1 73 ? 7.427 5.936 2.502 1.00 89.12 73 LEU A N 1
ATOM 567 C CA . LEU A 1 73 ? 7.636 6.104 3.942 1.00 89.12 73 LEU A CA 1
ATOM 568 C C . LEU A 1 73 ? 7.007 7.394 4.471 1.00 89.12 73 LEU A C 1
ATOM 570 O O . LEU A 1 73 ? 6.416 7.392 5.546 1.00 89.12 73 LEU A O 1
ATOM 574 N N . GLN A 1 74 ? 7.126 8.493 3.725 1.00 91.62 74 GLN A N 1
ATOM 575 C CA . GLN A 1 74 ? 6.561 9.775 4.130 1.00 91.62 74 GLN A CA 1
ATOM 576 C C . GLN A 1 74 ? 5.031 9.727 4.193 1.00 91.62 74 GLN A C 1
ATOM 578 O O . GLN A 1 74 ? 4.454 10.286 5.121 1.00 91.62 74 GLN A O 1
ATOM 583 N N . SER A 1 75 ? 4.379 9.020 3.267 1.00 87.94 75 SER A N 1
ATOM 584 C CA . SER A 1 75 ? 2.930 8.800 3.314 1.00 87.94 75 SER A CA 1
ATOM 585 C C . SER A 1 75 ? 2.510 8.027 4.558 1.00 87.94 75 SER A C 1
ATOM 587 O O . SER A 1 75 ? 1.584 8.455 5.236 1.00 87.94 75 SER A O 1
ATOM 589 N N . LEU A 1 76 ? 3.237 6.965 4.922 1.00 88.19 76 LEU A N 1
ATOM 590 C CA . LEU A 1 76 ? 2.955 6.218 6.149 1.00 88.19 76 LEU A CA 1
ATOM 591 C C . LEU A 1 76 ? 3.121 7.089 7.404 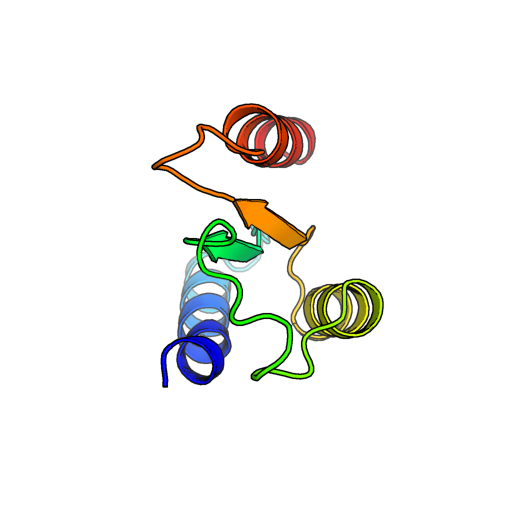1.00 88.19 76 LEU A C 1
ATOM 593 O O . LEU A 1 76 ? 2.292 7.026 8.302 1.00 88.19 76 LEU A O 1
ATOM 597 N N . ILE A 1 77 ? 4.171 7.915 7.461 1.00 89.75 77 ILE A N 1
ATOM 598 C CA . ILE A 1 77 ? 4.407 8.831 8.590 1.00 89.75 77 ILE A CA 1
ATOM 599 C C . ILE A 1 77 ? 3.269 9.847 8.729 1.00 89.75 77 ILE A C 1
ATOM 601 O O . ILE A 1 77 ? 2.886 10.167 9.845 1.00 89.75 77 ILE A O 1
ATOM 605 N N . ASN A 1 78 ? 2.728 10.347 7.617 1.00 88.44 78 ASN A N 1
ATOM 606 C CA . ASN A 1 78 ? 1.653 11.341 7.634 1.00 88.44 78 ASN A CA 1
ATOM 607 C C . ASN A 1 78 ? 0.286 10.770 8.060 1.00 88.44 78 ASN A C 1
ATOM 609 O O . ASN A 1 78 ? -0.633 11.546 8.312 1.00 88.44 78 ASN A O 1
ATOM 613 N N . GLU A 1 79 ? 0.131 9.446 8.087 1.00 81.88 79 GLU A N 1
ATOM 614 C CA . GLU A 1 79 ? -1.102 8.767 8.508 1.00 81.88 79 GLU A CA 1
ATOM 615 C C . GLU A 1 79 ? -1.117 8.361 9.990 1.00 81.88 79 GLU A C 1
ATOM 617 O O . GLU A 1 79 ? -2.163 7.934 10.487 1.00 81.88 79 GLU A O 1
ATOM 622 N N . VAL A 1 80 ? 0.028 8.464 10.674 1.00 73.00 80 VAL A N 1
ATOM 623 C CA . VAL A 1 80 ? 0.191 8.218 12.120 1.00 73.00 80 VAL A CA 1
ATOM 624 C C . VAL A 1 80 ? -0.091 9.498 12.898 1.00 73.00 80 VAL A C 1
ATOM 626 O O . VAL A 1 80 ? -0.801 9.400 13.924 1.00 73.00 80 VAL A O 1
#

Organism: NCBI:txid392030